Protein AF-A0A938GKX8-F1 (afdb_monomer_lite)

pLDDT: mean 75.97, std 15.09, range [45.69, 90.56]

Structure (mmCIF, N/CA/C/O backbone):
data_AF-A0A938GKX8-F1
#
_entry.id   AF-A0A938GKX8-F1
#
loop_
_atom_site.group_PDB
_atom_site.id
_atom_site.type_symbol
_atom_site.label_atom_id
_atom_site.label_alt_id
_atom_site.label_comp_id
_atom_site.label_asym_id
_atom_site.label_entity_id
_atom_site.label_seq_id
_atom_site.pdbx_PDB_ins_code
_atom_site.Cartn_x
_atom_site.Cartn_y
_atom_site.Cartn_z
_atom_site.occupancy
_atom_site.B_iso_or_equiv
_atom_site.auth_seq_id
_atom_site.auth_comp_id
_atom_site.auth_asym_id
_atom_site.auth_atom_id
_atom_site.pdbx_PDB_model_num
ATOM 1 N N . MET A 1 1 ? -4.365 8.958 15.703 1.00 59.56 1 MET A N 1
ATOM 2 C CA . MET A 1 1 ? -3.398 9.267 14.628 1.00 59.56 1 MET A CA 1
ATOM 3 C C . MET A 1 1 ? -3.339 8.055 13.722 1.00 59.56 1 MET A C 1
ATOM 5 O O . MET A 1 1 ? -2.922 7.007 14.199 1.00 59.56 1 MET A O 1
ATOM 9 N N . SER A 1 2 ? -3.833 8.159 12.489 1.00 71.19 2 SER A N 1
ATOM 10 C CA . SER A 1 2 ? -3.636 7.110 11.486 1.00 71.19 2 SER A CA 1
ATOM 11 C C . SER A 1 2 ? -2.204 7.195 10.954 1.00 71.19 2 SER A C 1
ATOM 13 O O . SER A 1 2 ? -1.675 8.287 10.741 1.00 71.19 2 SER A O 1
ATOM 15 N N . GLY A 1 3 ? -1.544 6.046 10.825 1.00 85.12 3 GLY A N 1
ATOM 16 C 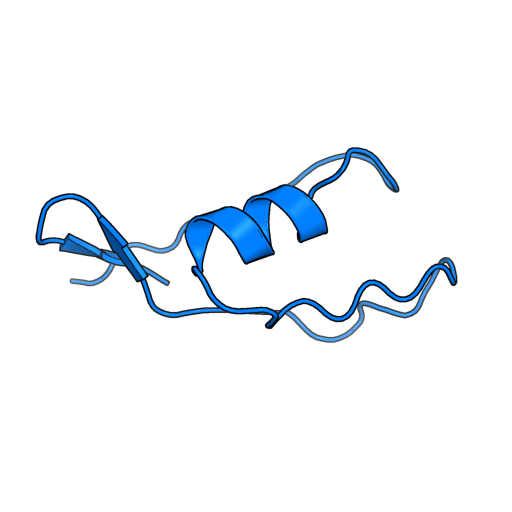CA . GLY A 1 3 ? -0.207 5.957 10.234 1.00 85.12 3 GLY A CA 1
ATOM 17 C C . GLY A 1 3 ? -0.286 5.861 8.711 1.00 85.12 3 GLY A C 1
ATOM 18 O O . GLY A 1 3 ? -1.266 5.337 8.190 1.00 85.12 3 GLY A O 1
ATOM 19 N N . ILE A 1 4 ? 0.744 6.338 8.007 1.00 88.69 4 ILE A N 1
ATOM 20 C CA . ILE A 1 4 ? 0.845 6.217 6.544 1.00 88.69 4 ILE A CA 1
ATOM 21 C C . ILE A 1 4 ? 1.864 5.130 6.194 1.00 88.69 4 ILE A C 1
ATOM 23 O O . ILE A 1 4 ? 3.000 5.179 6.676 1.00 88.69 4 ILE A O 1
ATOM 27 N N . ILE A 1 5 ? 1.490 4.187 5.326 1.00 89.69 5 ILE A N 1
ATOM 28 C CA . ILE A 1 5 ? 2.388 3.155 4.790 1.00 89.69 5 ILE A CA 1
ATOM 29 C C . ILE A 1 5 ? 2.564 3.346 3.283 1.00 89.69 5 ILE A C 1
ATOM 31 O O . ILE A 1 5 ? 1.618 3.306 2.505 1.00 89.69 5 ILE A O 1
ATOM 35 N N . ALA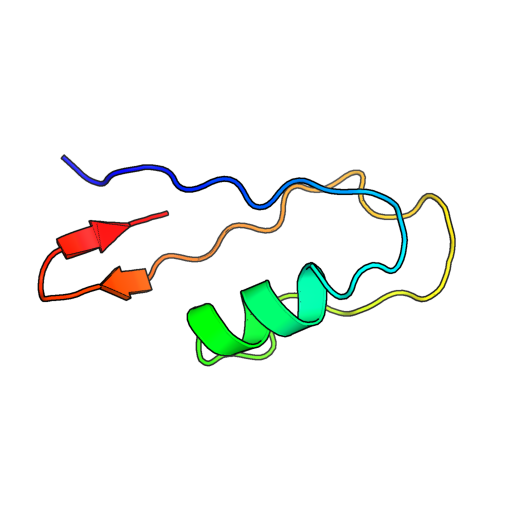 A 1 6 ? 3.816 3.486 2.844 1.00 90.56 6 ALA A N 1
ATOM 36 C CA . ALA A 1 6 ? 4.155 3.577 1.427 1.00 90.56 6 ALA A CA 1
ATOM 37 C C . ALA A 1 6 ? 4.763 2.264 0.908 1.00 90.56 6 ALA A C 1
ATOM 39 O O . ALA A 1 6 ? 5.755 1.774 1.445 1.00 90.56 6 ALA A O 1
ATOM 40 N N . ILE A 1 7 ? 4.213 1.727 -0.188 1.00 87.62 7 ILE A N 1
ATOM 41 C CA . ILE A 1 7 ? 4.785 0.579 -0.910 1.00 87.62 7 ILE A CA 1
ATOM 42 C C . ILE A 1 7 ? 5.657 1.100 -2.056 1.00 87.62 7 ILE A C 1
ATOM 44 O O . ILE A 1 7 ? 5.154 1.655 -3.034 1.00 87.62 7 ILE A O 1
ATOM 48 N N . VAL A 1 8 ? 6.969 0.884 -1.964 1.00 88.31 8 VAL A N 1
ATOM 49 C CA . VAL A 1 8 ? 7.960 1.347 -2.950 1.00 88.31 8 VAL A CA 1
ATOM 50 C C . VAL A 1 8 ? 8.752 0.180 -3.536 1.00 88.31 8 VAL A C 1
ATOM 52 O O . VAL A 1 8 ? 8.920 -0.858 -2.903 1.00 88.31 8 VAL A O 1
ATOM 55 N N . GLY A 1 9 ? 9.230 0.323 -4.774 1.00 87.38 9 GLY A N 1
ATOM 56 C CA . GLY A 1 9 ? 10.033 -0.709 -5.435 1.00 87.38 9 GLY A CA 1
ATOM 57 C C . GLY A 1 9 ? 10.056 -0.585 -6.956 1.00 87.38 9 GLY A C 1
ATOM 58 O O . GLY A 1 9 ? 9.235 0.124 -7.548 1.00 87.38 9 GLY A O 1
ATOM 59 N N . ARG A 1 10 ? 10.979 -1.319 -7.594 1.00 87.31 10 ARG A N 1
ATOM 60 C CA . ARG A 1 10 ? 11.190 -1.320 -9.055 1.00 87.31 10 ARG A CA 1
ATOM 61 C C . ARG A 1 10 ? 9.894 -1.600 -9.840 1.00 87.31 10 ARG A C 1
ATOM 63 O O . ARG A 1 10 ? 8.961 -2.193 -9.287 1.00 87.31 10 ARG A O 1
ATOM 70 N N . PRO A 1 11 ? 9.781 -1.175 -11.108 1.00 83.38 11 PRO A N 1
ATOM 71 C CA . PRO A 1 11 ? 8.650 -1.548 -11.959 1.00 83.38 11 PRO A CA 1
ATOM 72 C C . PRO A 1 11 ? 8.410 -3.068 -11.961 1.00 83.38 11 PRO A C 1
ATOM 74 O O . PRO A 1 11 ? 9.355 -3.845 -11.854 1.00 83.38 11 PRO A O 1
ATOM 77 N N . ASN A 1 12 ? 7.142 -3.483 -12.024 1.00 81.25 12 ASN A N 1
ATOM 78 C CA . ASN A 1 12 ? 6.710 -4.882 -12.185 1.00 81.25 12 ASN A CA 1
ATOM 79 C 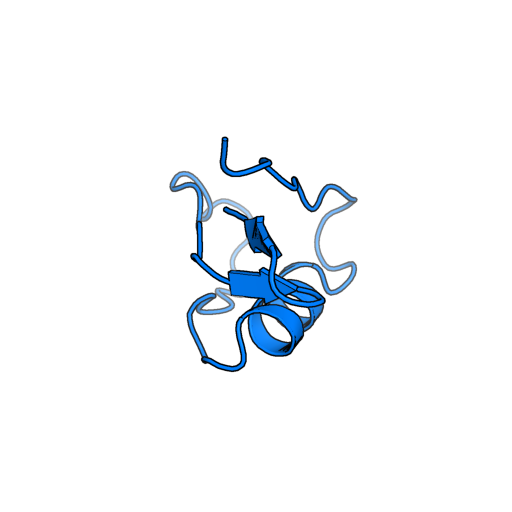C . ASN A 1 12 ? 7.109 -5.888 -11.082 1.00 81.25 12 ASN A C 1
ATOM 81 O O . ASN A 1 12 ? 6.900 -7.083 -11.241 1.00 81.25 12 ASN A O 1
ATOM 85 N N . VAL A 1 13 ? 7.570 -5.434 -9.908 1.00 87.44 13 VAL A N 1
ATOM 86 C CA . VAL A 1 13 ? 7.875 -6.319 -8.754 1.00 87.44 13 VAL A CA 1
ATOM 87 C C . VAL A 1 13 ? 6.645 -6.789 -7.956 1.00 87.44 13 VAL A C 1
ATOM 89 O O . VAL A 1 13 ? 6.783 -7.292 -6.848 1.00 87.44 13 VAL A O 1
ATOM 92 N N . GLY A 1 14 ? 5.427 -6.580 -8.468 1.00 87.50 14 GLY A N 1
ATOM 93 C CA . GLY A 1 14 ? 4.194 -7.023 -7.799 1.00 87.50 14 GLY A CA 1
ATOM 94 C C . GLY A 1 14 ? 3.614 -6.069 -6.742 1.00 87.50 14 GLY A C 1
ATOM 95 O O . GLY A 1 14 ? 2.747 -6.476 -5.971 1.00 87.50 14 GLY A O 1
ATOM 96 N N . LYS A 1 15 ? 4.022 -4.791 -6.718 1.00 90.19 15 LYS A N 1
ATOM 97 C CA . LYS A 1 15 ? 3.513 -3.780 -5.759 1.00 90.19 15 LYS A CA 1
ATOM 98 C C . LYS A 1 15 ? 1.982 -3.701 -5.721 1.00 90.19 15 LYS A C 1
ATOM 100 O O . LYS A 1 15 ? 1.394 -3.734 -4.647 1.00 90.19 15 LYS A O 1
ATOM 105 N N . SER A 1 16 ? 1.334 -3.660 -6.884 1.00 82.38 16 SER A N 1
ATOM 106 C CA . SER A 1 16 ? -0.129 -3.579 -6.988 1.00 82.38 16 SER A CA 1
ATOM 107 C C . SER A 1 16 ? -0.828 -4.850 -6.495 1.00 82.38 16 SER A C 1
ATOM 109 O O . SER A 1 16 ? -1.911 -4.777 -5.922 1.00 82.38 16 SER A O 1
ATOM 111 N N . ALA A 1 17 ? -0.200 -6.019 -6.668 1.00 86.12 17 ALA A N 1
ATOM 112 C CA . ALA A 1 17 ? -0.718 -7.280 -6.140 1.00 86.12 17 ALA A CA 1
ATOM 113 C C . ALA A 1 17 ? -0.662 -7.307 -4.604 1.00 86.12 17 ALA A C 1
ATOM 115 O O . ALA A 1 17 ? -1.632 -7.709 -3.961 1.00 86.12 17 ALA A O 1
ATOM 116 N N . LEU A 1 18 ? 0.440 -6.823 -4.017 1.00 88.06 18 LEU A N 1
ATOM 117 C CA . LEU A 1 18 ? 0.570 -6.661 -2.569 1.00 88.06 18 LEU A CA 1
ATOM 118 C C . LEU A 1 18 ? -0.450 -5.653 -2.024 1.00 88.06 18 LEU A C 1
ATOM 120 O O . LEU A 1 18 ? -1.160 -5.966 -1.072 1.00 88.06 18 LEU A O 1
ATOM 124 N N . PHE A 1 19 ? -0.573 -4.487 -2.661 1.00 88.19 19 PHE A N 1
ATOM 125 C CA . PHE A 1 19 ? -1.539 -3.456 -2.281 1.00 88.19 19 PHE A CA 1
ATOM 126 C C . PHE A 1 19 ? -2.978 -3.991 -2.271 1.00 88.19 19 PHE A C 1
ATOM 128 O O . PHE A 1 19 ? -3.667 -3.884 -1.263 1.00 88.19 19 PHE A O 1
ATOM 135 N N . ASN A 1 20 ? -3.409 -4.658 -3.347 1.00 85.06 20 ASN A N 1
ATOM 136 C CA . ASN A 1 20 ? -4.746 -5.253 -3.435 1.00 85.06 20 ASN A CA 1
ATOM 137 C C . ASN A 1 20 ? -4.992 -6.334 -2.373 1.00 85.06 20 ASN A C 1
ATOM 139 O O . ASN A 1 20 ? -6.105 -6.462 -1.862 1.00 85.06 20 ASN A O 1
ATOM 143 N N . ARG A 1 21 ? -3.960 -7.117 -2.030 1.00 86.56 21 ARG A N 1
ATOM 144 C CA . ARG A 1 21 ? -4.047 -8.128 -0.969 1.00 86.56 21 ARG A CA 1
ATOM 145 C C . ARG A 1 21 ? -4.239 -7.483 0.402 1.00 86.56 21 ARG A C 1
ATOM 147 O O . ARG A 1 21 ? -5.092 -7.939 1.157 1.00 86.56 21 ARG A O 1
ATOM 154 N N . ILE A 1 22 ? -3.470 -6.437 0.704 1.00 87.62 22 ILE A N 1
ATOM 155 C CA . ILE A 1 22 ? -3.553 -5.705 1.974 1.00 87.62 22 ILE A CA 1
ATOM 156 C C . ILE A 1 22 ? -4.898 -4.979 2.085 1.00 87.62 22 ILE A C 1
ATOM 158 O O . ILE A 1 22 ? -5.583 -5.110 3.094 1.00 87.62 22 ILE A O 1
ATOM 162 N N . ALA A 1 23 ? -5.327 -4.300 1.021 1.00 84.38 23 ALA A N 1
ATOM 163 C CA . ALA A 1 23 ? -6.588 -3.566 0.989 1.00 84.38 23 ALA A CA 1
ATOM 164 C C . ALA A 1 23 ? -7.839 -4.468 0.998 1.00 84.38 23 ALA A C 1
ATOM 166 O O . ALA A 1 23 ? -8.953 -3.959 1.105 1.00 84.38 23 ALA A O 1
ATOM 167 N N . ARG A 1 24 ? -7.682 -5.797 0.832 1.00 78.44 24 ARG A N 1
ATOM 168 C CA . ARG A 1 24 ? -8.767 -6.797 0.690 1.00 78.44 24 ARG A CA 1
ATOM 169 C C . ARG A 1 24 ? -9.859 -6.401 -0.321 1.00 78.44 24 ARG A C 1
ATOM 171 O O . ARG A 1 24 ? -10.986 -6.887 -0.266 1.00 78.44 24 ARG A O 1
ATOM 178 N N . ARG A 1 25 ? -9.518 -5.519 -1.259 1.00 66.94 25 ARG A N 1
ATOM 179 C CA . ARG A 1 25 ? -10.378 -4.937 -2.293 1.00 66.94 25 ARG A CA 1
ATOM 180 C C . ARG A 1 25 ? -9.535 -4.802 -3.561 1.00 66.94 25 ARG A C 1
ATOM 182 O O . ARG A 1 25 ? -8.341 -4.517 -3.489 1.00 66.94 25 ARG A O 1
ATOM 189 N N . ARG A 1 26 ? -10.137 -5.003 -4.737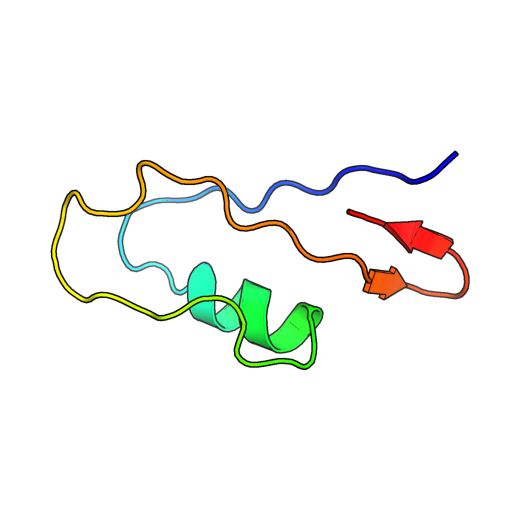 1.00 60.41 26 ARG A N 1
ATOM 190 C CA . ARG A 1 26 ? -9.466 -4.778 -6.031 1.00 60.41 26 ARG A CA 1
ATOM 191 C C . ARG A 1 26 ? -9.452 -3.278 -6.355 1.00 60.41 26 ARG A C 1
ATOM 193 O O . ARG A 1 26 ? -10.250 -2.827 -7.165 1.00 60.41 26 ARG A O 1
ATOM 200 N N . ILE A 1 27 ? -8.596 -2.515 -5.675 1.00 64.25 27 ILE A N 1
ATOM 201 C CA . ILE A 1 27 ? -8.516 -1.046 -5.807 1.00 64.25 27 I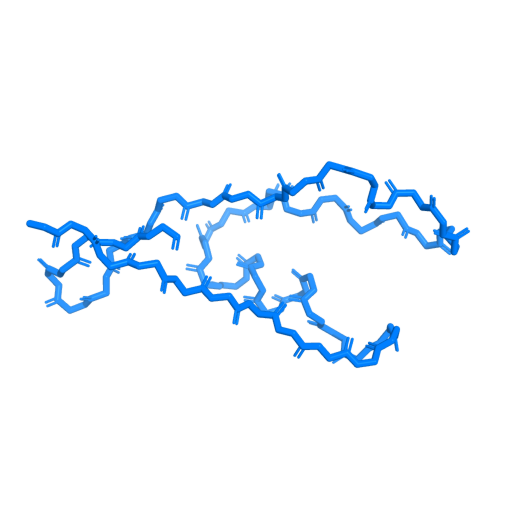LE A CA 1
ATOM 202 C C . ILE A 1 27 ? -7.442 -0.643 -6.823 1.00 64.25 27 ILE A C 1
ATOM 204 O O . ILE A 1 27 ? -7.676 0.214 -7.668 1.00 64.25 27 ILE A O 1
ATOM 208 N N . ALA A 1 28 ? -6.270 -1.277 -6.788 1.00 59.09 28 ALA A N 1
ATOM 209 C CA . ALA A 1 28 ? -5.239 -1.047 -7.786 1.00 59.09 28 ALA A CA 1
ATOM 210 C C . ALA A 1 28 ? -5.602 -1.801 -9.071 1.00 59.09 28 ALA A C 1
ATOM 212 O O . ALA A 1 28 ? -5.383 -3.013 -9.182 1.00 59.09 28 ALA A O 1
ATOM 213 N N . ILE A 1 29 ? -6.157 -1.077 -10.044 1.00 55.25 29 ILE A N 1
ATOM 214 C CA . ILE A 1 29 ? -6.257 -1.541 -11.428 1.00 55.25 29 ILE A CA 1
ATOM 215 C C . ILE A 1 29 ? -4.824 -1.615 -11.962 1.00 55.25 29 ILE A C 1
ATOM 217 O O . ILE A 1 29 ? -4.124 -0.610 -12.077 1.00 55.25 29 ILE A O 1
ATOM 221 N N . VAL A 1 30 ? -4.351 -2.833 -12.214 1.00 52.75 30 VAL A N 1
ATOM 222 C CA . VAL A 1 30 ? -3.043 -3.076 -12.823 1.00 52.75 30 VAL A CA 1
ATOM 223 C C . VAL A 1 30 ? -3.157 -2.704 -14.299 1.00 52.75 30 VAL A C 1
ATOM 225 O O . VAL A 1 30 ? -3.656 -3.497 -15.089 1.00 52.75 30 VAL A O 1
ATOM 228 N N . HIS A 1 31 ? -2.732 -1.498 -14.676 1.00 47.53 31 HIS A N 1
ATOM 229 C CA . HIS A 1 31 ? -2.463 -1.193 -16.080 1.00 47.53 31 HIS A CA 1
ATOM 230 C C . HIS A 1 31 ? -1.034 -1.633 -16.417 1.00 47.53 31 HIS A C 1
ATOM 232 O O . HIS A 1 31 ? -0.076 -1.159 -15.813 1.00 47.53 31 HIS A O 1
ATOM 238 N N . ASP A 1 32 ? -0.908 -2.536 -17.391 1.00 50.19 32 ASP A N 1
ATOM 239 C CA . ASP A 1 32 ? 0.356 -3.097 -17.905 1.00 50.19 32 ASP A CA 1
ATOM 240 C C . ASP A 1 32 ? 1.123 -2.120 -18.827 1.00 50.19 32 ASP A C 1
ATOM 242 O O . ASP A 1 32 ? 2.084 -2.478 -19.499 1.00 50.19 32 ASP A O 1
ATOM 246 N N . GLN A 1 33 ? 0.697 -0.853 -18.889 1.00 45.69 33 GLN A N 1
ATOM 247 C CA . GLN A 1 33 ? 1.392 0.183 -19.649 1.00 45.69 33 GLN A CA 1
ATOM 248 C C . GLN A 1 33 ? 2.418 0.904 -18.756 1.00 45.69 33 GLN A C 1
ATOM 250 O O . GLN A 1 33 ? 2.052 1.493 -17.733 1.00 45.69 33 GLN A O 1
ATOM 255 N N . PRO A 1 34 ? 3.713 0.909 -19.121 1.00 46.25 34 PRO A N 1
ATOM 256 C CA . PRO A 1 34 ? 4.700 1.764 -18.477 1.00 46.25 34 PRO A CA 1
ATOM 257 C C . PRO A 1 34 ? 4.293 3.235 -18.644 1.00 46.25 34 PRO A C 1
ATOM 259 O O . PRO A 1 34 ? 4.159 3.713 -19.766 1.00 46.25 34 PRO A O 1
ATOM 262 N N . GLY A 1 35 ? 4.097 3.955 -17.535 1.00 53.84 35 GLY A N 1
ATOM 263 C CA . GLY A 1 35 ? 3.849 5.405 -17.546 1.00 53.84 35 GLY A CA 1
ATOM 264 C C . GLY A 1 35 ? 2.476 5.890 -17.062 1.00 53.84 35 GLY A C 1
ATOM 265 O O . GLY A 1 35 ? 2.255 7.097 -17.096 1.00 53.84 35 GLY A O 1
ATOM 266 N N . VAL A 1 36 ? 1.573 5.021 -16.579 1.00 50.94 36 VAL A N 1
ATOM 267 C CA . VAL A 1 36 ? 0.190 5.440 -16.225 1.00 50.94 36 VAL A CA 1
ATOM 268 C C . VAL A 1 36 ? -0.102 5.650 -14.731 1.00 50.94 36 VAL A C 1
ATOM 270 O O . VAL A 1 36 ? -1.204 6.055 -14.386 1.00 50.94 36 VAL A O 1
ATOM 273 N N . THR A 1 37 ? 0.837 5.473 -13.800 1.00 56.34 37 THR A N 1
ATOM 274 C CA . THR A 1 37 ? 0.575 5.796 -12.377 1.00 56.34 37 THR A CA 1
ATOM 275 C C . THR A 1 37 ? 1.029 7.209 -12.026 1.00 56.34 37 THR A C 1
ATOM 277 O O . THR A 1 37 ? 1.977 7.413 -11.270 1.00 56.34 37 THR A O 1
ATOM 280 N N . ARG A 1 38 ? 0.346 8.205 -12.607 1.00 48.78 38 ARG A N 1
ATOM 281 C CA . ARG A 1 38 ? 0.444 9.604 -12.154 1.00 48.78 38 ARG A CA 1
ATOM 282 C C . ARG A 1 38 ? -0.418 9.863 -10.909 1.00 48.78 38 ARG A C 1
ATOM 284 O O . ARG A 1 38 ? -0.095 10.766 -10.144 1.00 48.78 38 ARG A O 1
ATOM 291 N N . ASP A 1 39 ? -1.411 9.008 -10.655 1.00 56.31 39 ASP A N 1
ATOM 292 C CA . ASP A 1 39 ? -2.281 9.079 -9.482 1.00 56.31 39 ASP A CA 1
ATOM 293 C C . ASP A 1 39 ? -1.811 8.121 -8.376 1.00 56.31 39 ASP A C 1
ATOM 295 O O . ASP A 1 39 ? -1.633 6.916 -8.584 1.00 56.31 39 ASP A O 1
ATOM 299 N N . ARG A 1 40 ? -1.588 8.666 -7.173 1.00 64.38 40 ARG A N 1
ATOM 300 C CA . ARG A 1 40 ? -1.370 7.870 -5.957 1.00 64.38 40 ARG A CA 1
ATOM 301 C C . ARG A 1 40 ? -2.627 7.046 -5.684 1.00 64.38 40 ARG A C 1
ATOM 303 O O . ARG A 1 40 ? -3.690 7.611 -5.461 1.00 64.38 40 ARG A O 1
ATOM 310 N N . VAL A 1 41 ? -2.487 5.724 -5.632 1.00 74.94 41 VAL A N 1
ATOM 311 C CA . VAL A 1 41 ? -3.543 4.837 -5.129 1.00 74.94 41 VAL A CA 1
ATOM 312 C C . VAL A 1 41 ? -3.350 4.690 -3.621 1.00 74.94 41 VAL A C 1
ATOM 314 O O . VAL A 1 41 ? -2.328 4.163 -3.183 1.00 74.94 41 VAL A O 1
ATOM 317 N N . SER A 1 42 ? -4.308 5.179 -2.836 1.00 82.19 42 SER A N 1
ATOM 318 C CA . SER A 1 42 ? -4.364 5.024 -1.379 1.00 82.19 42 SER A CA 1
ATOM 319 C C . SER A 1 42 ? -5.569 4.176 -0.981 1.00 82.19 42 SER A C 1
ATOM 321 O O . SER A 1 42 ? -6.571 4.115 -1.697 1.00 82.19 42 SER A O 1
ATOM 323 N N . ALA A 1 43 ? -5.463 3.480 0.148 1.00 84.38 43 ALA A N 1
ATOM 324 C CA . ALA A 1 43 ? -6.563 2.709 0.706 1.00 84.38 43 ALA A CA 1
ATOM 325 C C . ALA A 1 43 ? -6.499 2.773 2.227 1.00 84.38 43 ALA A C 1
ATOM 327 O O . ALA A 1 43 ? -5.455 2.509 2.812 1.00 84.38 43 ALA A O 1
ATOM 328 N N . GLU A 1 44 ? -7.630 3.072 2.858 1.00 87.69 44 GLU A N 1
ATOM 329 C CA . GLU A 1 44 ? -7.743 2.922 4.302 1.00 87.69 44 GLU A CA 1
ATOM 330 C C . GLU A 1 44 ? -7.844 1.441 4.657 1.00 87.69 44 GLU A C 1
ATOM 332 O O . GLU A 1 44 ? -8.663 0.699 4.100 1.00 87.69 44 GLU A O 1
ATOM 337 N N . ILE A 1 45 ? -6.995 1.015 5.586 1.00 87.88 45 ILE A N 1
ATOM 338 C CA . ILE A 1 45 ? -6.971 -0.347 6.105 1.00 87.88 45 ILE A CA 1
ATOM 339 C C . ILE A 1 45 ? -6.947 -0.323 7.628 1.00 87.88 45 ILE A C 1
ATOM 341 O O . ILE A 1 45 ? -6.491 0.632 8.256 1.00 87.88 45 ILE A O 1
ATOM 345 N N . GLU A 1 46 ? -7.382 -1.426 8.219 1.00 87.88 46 GLU A N 1
ATOM 346 C CA . GLU A 1 46 ? -7.193 -1.694 9.636 1.00 87.88 46 GLU A CA 1
ATOM 347 C C . GLU A 1 46 ? -6.170 -2.819 9.790 1.00 87.88 46 GLU A C 1
ATOM 349 O O . GLU A 1 46 ? -6.337 -3.909 9.2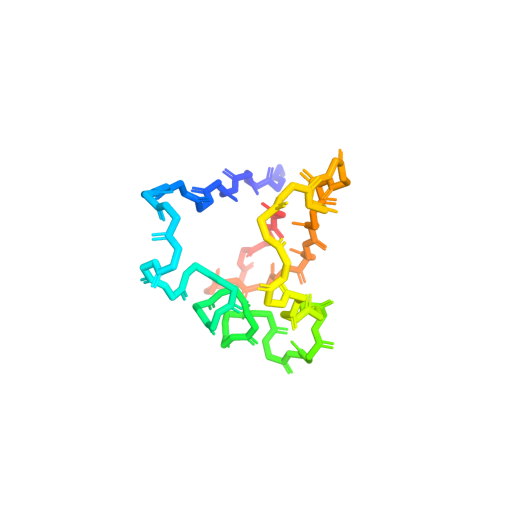35 1.00 87.88 46 GLU A O 1
ATOM 354 N N . TRP A 1 47 ? -5.100 -2.551 10.536 1.00 85.44 47 TRP A N 1
ATOM 355 C CA . TRP A 1 47 ? -4.096 -3.547 10.890 1.00 85.44 47 TRP A CA 1
ATOM 356 C C . TRP A 1 47 ? -4.010 -3.655 12.407 1.00 85.44 47 TRP A C 1
ATOM 358 O O . TRP A 1 47 ? -3.654 -2.685 13.072 1.00 85.44 47 TRP A O 1
ATOM 368 N N . GLU A 1 48 ? -4.342 -4.824 12.961 1.00 89.50 48 GLU A N 1
ATOM 369 C CA . GLU A 1 48 ? -4.314 -5.073 14.414 1.00 89.50 48 GLU A CA 1
ATOM 370 C C . GLU A 1 48 ? -5.076 -4.009 15.235 1.00 89.50 48 GLU A C 1
ATOM 372 O O . GLU A 1 48 ? -4.584 -3.510 16.247 1.00 89.50 48 GLU A O 1
ATOM 377 N N . GLY A 1 49 ? -6.267 -3.606 14.777 1.00 87.06 49 GLY A N 1
ATOM 378 C CA . GLY A 1 49 ? -7.066 -2.578 15.452 1.00 87.06 49 GLY A CA 1
ATOM 379 C C . GLY A 1 49 ? -6.587 -1.140 15.228 1.00 87.06 49 GLY A C 1
ATOM 380 O O . GLY A 1 49 ? -7.138 -0.214 15.823 1.00 87.06 49 GLY A O 1
ATOM 381 N N . LYS A 1 50 ? -5.553 -0.921 14.402 1.00 88.75 50 LYS A N 1
ATOM 382 C CA . LYS A 1 50 ? -4.999 0.408 14.112 1.00 88.75 50 LYS A CA 1
ATOM 383 C C . LYS A 1 50 ? -5.372 0.854 12.696 1.00 88.75 50 LYS A C 1
ATOM 385 O O . LYS A 1 50 ? -5.074 0.130 11.743 1.00 88.75 50 LYS A O 1
ATOM 390 N N . PRO A 1 51 ? -5.964 2.050 12.533 1.00 88.12 51 PRO A N 1
ATOM 391 C CA . PRO A 1 51 ? -6.251 2.601 11.217 1.00 88.12 51 PRO A CA 1
ATOM 392 C C . PRO A 1 51 ? -4.963 3.078 10.536 1.00 88.12 51 PRO A C 1
ATOM 394 O O . PRO A 1 51 ? -4.150 3.795 11.134 1.00 88.12 51 PRO A O 1
ATOM 397 N N . LEU A 1 52 ? -4.797 2.698 9.273 1.00 87.69 52 LEU A N 1
ATOM 398 C CA . LEU A 1 52 ? -3.672 3.064 8.418 1.00 87.69 52 LEU A CA 1
ATOM 399 C C . LEU A 1 52 ? -4.167 3.527 7.044 1.00 87.69 52 LEU A C 1
ATOM 401 O O . LEU A 1 52 ? -5.260 3.157 6.609 1.00 87.69 52 LEU A O 1
ATOM 405 N N . THR A 1 53 ? -3.337 4.316 6.366 1.00 83.69 53 THR A N 1
ATOM 406 C CA . THR A 1 53 ? -3.567 4.824 5.005 1.00 83.69 53 THR A CA 1
ATOM 407 C C . THR A 1 53 ? -2.385 4.527 4.092 1.00 83.69 53 THR A C 1
ATOM 409 O O . THR A 1 53 ? -1.230 4.569 4.582 1.00 83.69 53 THR A O 1
#

Radius of gyration: 11.87 Å; chains: 1; bounding box: 22×18×35 Å

Secondary structure (DSSP, 8-state):
--B------STTSSHHHHHHHHTTS--S----STT---S-----EEETTEEE-

Foldseek 3Di:
DAAEDDQDDDPPPCSQVVVCVQLVHNQDDDDPDPPPPPDDRDHWGADPNGIYD

Sequence (53 aa):
MSGIIAIVGRPNVGKSALFNRIARRRIAIVHDQPGVTRDRVSAEIEWEGKPLT